Protein AF-A0A9P7G4L6-F1 (afdb_monomer_lite)

Secondary structure (DSSP, 8-state):
-TTSTT--HHHHHHTHHHHHHHHHHHHHHHHHHHHHHHHHHHHHHHHHHHHHHHHHHHHHHHHHHHHHH----S---HHHHHHHHHHHHHHHHHTTTT-HHHHHHHHHHHHHHHHHH-PPPSSTT-SS-EEES-SS-SEE-SSEEEEEEEETTTEEEEEEEES-----GGGGSTTSS---

Radius of gyration: 34.9 Å; chains: 1; bounding box: 72×64×95 Å

Foldseek 3Di:
DVPPVPADPVRCVVCVVVVVVVVVVVVVVVVVVVVVVVVVVVVVVVVVVVVVVVVVVVVVVVVLVVQLPDQPPDPPPPVCLLVVLVVLLQSLQVCVPPDPSSNLSSLVSSVVSCVVVVDDRPDPPPRPQKDFPDPAAPDDDPFWGWTWIDGSVHDIDIDIDTPDDPVDVVVVPPPPDDDD

Sequence (180 aa):
MDGWAHIGKLEGFVRQDSIDIEMSQCLSAVDDCLMKFQLISQMEIHSWQSDFATSAKLDHMEHMEALSEIIIGQEIAGSKLDKVMNMLQDMLAENRQTAQRTHIGISKNLWQLQIKSGELMPKLLKSGEVRRLNEQPIRWTSIIDVYEGIYLETEKVYIKALRVVDANEDSLRVRASNEK

Organism: NCBI:txid117018

Structure (mmCIF, N/CA/C/O backbone):
data_AF-A0A9P7G4L6-F1
#
_entry.id   AF-A0A9P7G4L6-F1
#
loop_
_atom_site.group_PDB
_atom_site.id
_atom_site.type_symbol
_atom_site.label_atom_id
_atom_site.label_alt_id
_atom_site.label_comp_id
_atom_site.label_asym_id
_atom_site.label_entity_id
_atom_site.label_seq_id
_atom_site.pdbx_PDB_ins_code
_atom_site.Cartn_x
_atom_site.Cartn_y
_atom_site.Cartn_z
_atom_site.occupancy
_atom_site.B_iso_or_equiv
_atom_site.auth_seq_id
_atom_site.auth_comp_id
_atom_site.auth_asym_id
_atom_site.auth_atom_id
_atom_site.pdbx_PDB_model_num
ATOM 1 N N . MET A 1 1 ? 35.197 -0.285 -47.870 1.00 48.19 1 MET A N 1
ATOM 2 C CA . MET A 1 1 ? 34.572 -1.405 -48.608 1.00 48.19 1 MET A CA 1
ATOM 3 C C . MET A 1 1 ? 34.625 -1.237 -50.136 1.00 48.19 1 MET A C 1
ATOM 5 O O . MET A 1 1 ? 34.184 -2.137 -50.832 1.00 48.19 1 MET A O 1
ATOM 9 N N . ASP A 1 2 ? 35.234 -0.180 -50.695 1.00 52.84 2 ASP A N 1
ATOM 10 C CA . ASP A 1 2 ? 35.255 0.049 -52.160 1.00 52.84 2 ASP A CA 1
ATOM 11 C C . ASP A 1 2 ? 36.320 -0.752 -52.943 1.00 52.84 2 ASP A C 1
ATOM 13 O O . ASP A 1 2 ? 36.328 -0.763 -54.175 1.00 52.84 2 ASP A O 1
ATOM 17 N N . GLY A 1 3 ? 37.219 -1.456 -52.245 1.00 60.66 3 GLY A N 1
ATOM 18 C CA . GLY A 1 3 ? 38.311 -2.218 -52.868 1.00 60.66 3 GLY A CA 1
ATOM 19 C C . GLY A 1 3 ? 37.909 -3.587 -53.429 1.00 60.66 3 GLY A C 1
ATOM 20 O O . GLY A 1 3 ? 38.600 -4.118 -54.291 1.00 60.66 3 GLY A O 1
ATOM 21 N N . TRP A 1 4 ? 36.793 -4.160 -52.968 1.00 61.12 4 TRP A N 1
ATOM 22 C CA . TRP A 1 4 ? 36.410 -5.545 -53.277 1.00 61.12 4 TRP A CA 1
ATOM 23 C C . TRP A 1 4 ? 35.623 -5.660 -54.589 1.00 61.12 4 TRP A C 1
ATOM 25 O O . TRP A 1 4 ? 35.679 -6.682 -55.266 1.00 61.12 4 TRP A O 1
ATOM 35 N N . ALA A 1 5 ? 34.939 -4.585 -54.989 1.00 66.00 5 ALA A N 1
ATOM 36 C CA . ALA A 1 5 ? 34.107 -4.544 -56.191 1.00 66.00 5 ALA A CA 1
ATOM 37 C C . ALA A 1 5 ? 34.906 -4.558 -57.513 1.00 6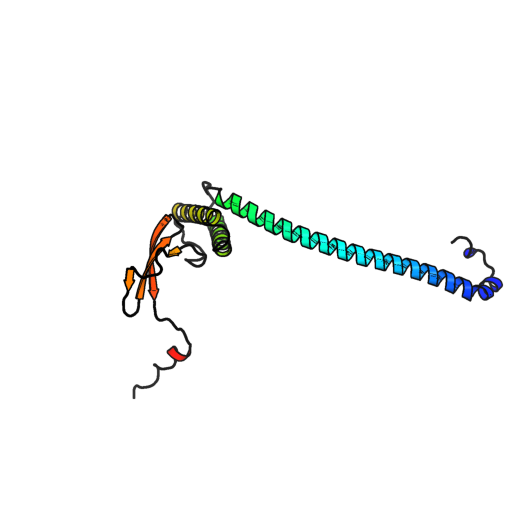6.00 5 ALA A C 1
ATOM 39 O O . ALA A 1 5 ? 34.325 -4.768 -58.574 1.00 66.00 5 ALA A O 1
ATOM 40 N N . HIS A 1 6 ? 36.226 -4.348 -57.457 1.00 67.12 6 HIS A N 1
ATOM 41 C CA . HIS A 1 6 ? 37.093 -4.184 -58.631 1.00 67.12 6 HIS A CA 1
ATOM 42 C C . HIS A 1 6 ? 38.056 -5.364 -58.866 1.00 67.12 6 HIS A C 1
ATOM 44 O O . HIS A 1 6 ? 38.905 -5.294 -59.753 1.00 67.12 6 HIS A O 1
ATOM 50 N N . ILE A 1 7 ? 37.944 -6.448 -58.090 1.00 70.62 7 ILE A N 1
ATOM 51 C CA . ILE A 1 7 ? 38.854 -7.598 -58.178 1.00 70.62 7 ILE A CA 1
ATOM 52 C C . ILE A 1 7 ? 38.414 -8.527 -59.323 1.00 70.62 7 ILE A C 1
ATOM 54 O O . ILE A 1 7 ? 37.270 -8.982 -59.380 1.00 70.62 7 ILE A O 1
ATOM 58 N N . GLY A 1 8 ? 39.324 -8.821 -60.258 1.00 75.00 8 GLY A N 1
ATOM 59 C CA . GLY A 1 8 ? 39.068 -9.739 -61.374 1.00 75.00 8 GLY A CA 1
ATOM 60 C C . GLY A 1 8 ? 38.882 -11.194 -60.915 1.00 75.00 8 GLY A C 1
ATOM 61 O O . GLY A 1 8 ? 39.452 -11.616 -59.914 1.00 75.00 8 GLY A O 1
ATOM 62 N N . LYS A 1 9 ? 38.124 -12.004 -61.672 1.00 71.69 9 LYS A N 1
ATOM 63 C CA . LYS A 1 9 ? 37.719 -13.379 -61.285 1.00 71.69 9 LYS A CA 1
ATOM 64 C C . LYS A 1 9 ? 38.870 -14.308 -60.855 1.00 71.69 9 LYS A C 1
ATOM 66 O O . LYS A 1 9 ? 38.687 -15.117 -59.956 1.00 71.69 9 LYS A O 1
ATOM 71 N N . LEU A 1 10 ? 40.037 -14.202 -61.493 1.00 67.50 10 LEU A N 1
ATOM 72 C CA . LEU A 1 10 ? 41.226 -15.008 -61.173 1.00 67.50 10 LEU A CA 1
ATOM 73 C C . LEU A 1 10 ? 41.939 -14.529 -59.900 1.00 67.50 10 LEU A C 1
ATOM 75 O O . LEU A 1 10 ? 42.407 -15.343 -59.113 1.00 67.50 10 LEU A O 1
ATOM 79 N N . GLU A 1 11 ? 41.985 -13.217 -59.674 1.00 65.88 11 GLU A N 1
ATOM 80 C CA . GLU A 1 11 ? 42.590 -12.613 -58.482 1.00 65.88 11 GLU A CA 1
ATOM 81 C C . GLU A 1 11 ? 41.696 -12.796 -57.246 1.00 65.88 11 GLU A C 1
ATOM 83 O O . GLU A 1 11 ? 42.198 -13.025 -56.148 1.00 65.88 11 GLU A O 1
ATOM 88 N N . GLY A 1 12 ? 40.373 -12.799 -57.440 1.00 66.06 12 GLY A N 1
ATOM 89 C CA . GLY A 1 12 ? 39.393 -13.110 -56.399 1.00 66.06 12 GLY A CA 1
ATOM 90 C C . GLY A 1 12 ? 39.494 -14.550 -55.897 1.00 66.06 12 GLY A C 1
ATOM 91 O O . GLY A 1 12 ? 39.368 -14.775 -54.702 1.00 66.06 12 GLY A O 1
ATOM 92 N N . PHE A 1 13 ? 39.810 -15.508 -56.777 1.00 68.94 13 PHE A N 1
ATOM 93 C CA . PHE A 1 13 ? 40.018 -16.908 -56.390 1.00 68.94 13 PHE A CA 1
ATOM 94 C C . PHE A 1 13 ? 41.296 -17.099 -55.557 1.00 68.94 13 PHE A C 1
ATOM 96 O O . PHE A 1 13 ? 41.303 -17.849 -54.590 1.00 68.94 13 PHE A O 1
ATOM 103 N N . VAL A 1 14 ? 42.375 -16.382 -55.894 1.00 72.25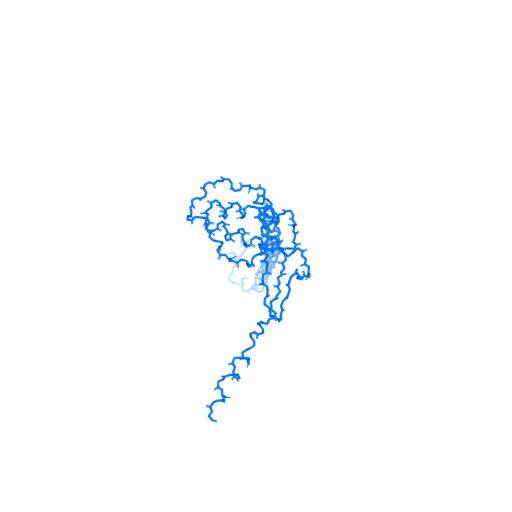 14 VAL A N 1
ATOM 104 C CA . VAL A 1 14 ? 43.645 -16.431 -55.142 1.00 72.25 14 VAL A CA 1
ATOM 105 C C . VAL A 1 14 ? 43.538 -15.713 -53.790 1.00 72.25 14 VAL A C 1
ATOM 107 O O . VAL A 1 14 ? 44.225 -16.079 -52.842 1.00 72.25 14 VAL A O 1
ATOM 110 N N . ARG A 1 15 ? 42.679 -14.692 -53.685 1.00 69.88 15 ARG A N 1
ATOM 111 C CA . ARG A 1 15 ? 42.476 -13.901 -52.461 1.00 69.88 15 ARG A CA 1
ATOM 112 C C . ARG A 1 15 ? 41.298 -14.349 -51.604 1.00 69.88 15 ARG A C 1
ATOM 114 O O . ARG A 1 15 ? 41.030 -13.699 -50.597 1.00 69.88 15 ARG A O 1
ATOM 121 N N . GLN A 1 16 ? 40.621 -15.431 -51.975 1.00 74.81 16 GLN A N 1
ATOM 122 C CA . GLN A 1 16 ? 39.416 -15.889 -51.291 1.00 74.81 16 GLN A CA 1
ATOM 123 C C . GLN A 1 16 ? 39.664 -16.146 -49.798 1.00 74.81 16 GLN A C 1
ATOM 125 O O . GLN A 1 16 ? 38.935 -15.610 -48.971 1.00 74.81 16 GLN A O 1
ATOM 130 N N . ASP A 1 17 ? 40.777 -16.799 -49.451 1.00 76.75 17 ASP A N 1
ATOM 131 C CA . ASP A 1 17 ? 41.170 -17.013 -48.051 1.00 76.75 17 ASP A CA 1
ATOM 132 C C . ASP A 1 17 ? 41.383 -15.692 -47.285 1.00 76.75 17 ASP A C 1
ATOM 134 O O . ASP A 1 17 ? 41.026 -15.575 -46.117 1.00 76.75 17 ASP A O 1
ATOM 138 N N . SER A 1 18 ? 41.937 -14.662 -47.936 1.00 77.50 18 SER A N 1
ATOM 139 C CA . SER A 1 18 ? 42.158 -13.344 -47.316 1.00 77.50 18 SER A CA 1
ATOM 140 C C . SER A 1 18 ? 40.846 -12.593 -47.092 1.00 77.50 18 SER A C 1
ATOM 142 O O . SER A 1 18 ? 40.673 -11.943 -46.065 1.00 77.50 18 SER A O 1
ATOM 144 N N . ILE A 1 19 ? 39.923 -12.694 -48.049 1.00 78.56 19 ILE A N 1
ATOM 145 C CA . ILE A 1 19 ? 38.575 -12.127 -47.975 1.00 78.56 19 ILE A CA 1
ATOM 146 C C . ILE A 1 19 ? 37.780 -12.792 -46.845 1.00 78.56 19 ILE A C 1
ATOM 148 O O . ILE A 1 19 ? 37.167 -12.092 -46.039 1.00 78.56 19 ILE A O 1
ATOM 152 N N . ASP A 1 20 ? 37.842 -14.119 -46.737 1.00 83.50 20 ASP A N 1
ATOM 153 C CA . ASP A 1 20 ? 37.149 -14.873 -45.691 1.00 83.50 20 ASP A CA 1
ATOM 154 C C . ASP A 1 20 ? 37.693 -14.528 -44.296 1.00 83.50 20 ASP A C 1
ATOM 156 O O . ASP A 1 20 ? 36.919 -14.374 -43.345 1.00 83.50 20 ASP A O 1
ATOM 160 N N . ILE A 1 21 ? 39.010 -14.325 -44.166 1.00 85.88 21 ILE A N 1
ATOM 161 C CA . ILE A 1 21 ? 39.638 -13.872 -42.917 1.00 85.88 21 ILE A CA 1
ATOM 162 C C . ILE A 1 21 ? 39.188 -12.449 -42.556 1.00 85.88 21 ILE A C 1
ATOM 164 O O . ILE A 1 21 ? 38.769 -12.222 -41.421 1.00 85.88 21 ILE A O 1
ATOM 168 N N . GLU A 1 22 ? 39.236 -11.496 -43.493 1.00 82.25 22 GLU A N 1
ATOM 169 C CA . GLU A 1 22 ? 38.806 -10.109 -43.250 1.00 82.25 22 GLU A CA 1
ATOM 170 C C . GLU A 1 22 ? 37.314 -10.026 -42.894 1.00 82.25 22 GLU A C 1
ATOM 172 O O . GLU A 1 22 ? 36.925 -9.299 -41.975 1.00 82.25 22 GLU A O 1
ATOM 177 N N . MET A 1 23 ? 36.474 -10.815 -43.568 1.00 83.56 23 MET A N 1
ATOM 178 C CA . MET A 1 23 ? 35.044 -10.895 -43.279 1.00 83.56 23 MET A CA 1
ATOM 179 C C . MET A 1 23 ? 34.788 -11.504 -41.897 1.00 83.56 23 MET A C 1
ATOM 181 O O . MET A 1 23 ? 33.987 -10.966 -41.135 1.00 83.56 23 MET A O 1
ATOM 185 N N . SER A 1 24 ? 35.507 -12.569 -41.537 1.00 87.31 24 SER A N 1
ATOM 186 C CA . SER A 1 24 ? 35.400 -13.204 -40.218 1.00 87.31 24 SER A CA 1
ATOM 187 C C . SER A 1 24 ? 35.856 -12.273 -39.092 1.00 87.31 24 SER A C 1
ATOM 189 O O . SER A 1 24 ? 35.215 -12.212 -38.047 1.00 87.31 24 SER A O 1
ATOM 191 N N . GLN A 1 25 ? 36.922 -11.497 -39.306 1.00 89.88 25 GLN A N 1
ATOM 192 C CA . GLN A 1 25 ? 37.382 -10.486 -38.349 1.00 89.88 25 GLN A CA 1
ATOM 193 C C . GLN A 1 25 ? 36.361 -9.358 -38.179 1.00 89.88 25 GLN A C 1
ATOM 195 O O . GLN A 1 25 ? 36.095 -8.930 -37.057 1.00 89.88 25 GLN A O 1
ATOM 200 N N . CYS A 1 26 ? 35.759 -8.896 -39.278 1.00 88.62 26 CYS A N 1
ATOM 201 C CA . CYS A 1 26 ? 34.708 -7.887 -39.231 1.00 88.62 26 CYS A CA 1
ATOM 202 C C . CYS A 1 26 ? 33.466 -8.401 -38.488 1.00 88.62 26 CYS A C 1
ATOM 204 O O . CYS A 1 26 ? 32.959 -7.707 -37.609 1.00 88.62 26 CYS A O 1
ATOM 206 N N . LEU A 1 27 ? 33.021 -9.627 -38.782 1.00 90.69 27 LEU A N 1
ATOM 207 C CA . LEU A 1 27 ? 31.902 -10.270 -38.090 1.00 90.69 27 LEU A CA 1
ATOM 208 C C . LEU A 1 27 ? 32.193 -10.451 -36.597 1.00 90.69 27 LEU A C 1
ATOM 210 O O . LEU A 1 27 ? 31.372 -10.059 -35.777 1.00 90.69 27 LEU A O 1
ATOM 214 N N . SER A 1 28 ? 33.390 -10.923 -36.238 1.00 93.19 28 SER A N 1
ATOM 215 C CA . SER A 1 28 ? 33.807 -11.051 -34.837 1.00 93.19 28 SER A CA 1
ATOM 216 C C . SER A 1 28 ? 33.792 -9.707 -34.105 1.00 93.19 28 SER A C 1
ATOM 218 O O . SER A 1 28 ? 33.365 -9.643 -32.958 1.00 93.19 28 SER A O 1
ATOM 220 N N . ALA A 1 29 ? 34.216 -8.618 -34.754 1.00 92.81 29 ALA A N 1
ATOM 221 C CA . ALA A 1 29 ? 34.183 -7.287 -34.149 1.00 92.81 29 ALA A CA 1
ATOM 222 C C . ALA A 1 29 ? 32.747 -6.766 -33.943 1.00 92.81 29 ALA A C 1
ATOM 224 O O . ALA A 1 29 ? 32.477 -6.056 -32.970 1.00 92.81 29 ALA A O 1
ATOM 225 N N . VAL A 1 30 ? 31.823 -7.112 -34.845 1.00 93.69 30 VAL A N 1
ATOM 226 C CA . VAL A 1 30 ? 30.394 -6.799 -34.701 1.00 93.69 30 VAL A CA 1
ATOM 227 C C . VAL A 1 30 ? 29.776 -7.614 -33.568 1.00 93.69 30 VAL A C 1
ATOM 229 O O . VAL A 1 30 ? 29.076 -7.034 -32.739 1.00 93.69 30 VAL A O 1
ATOM 232 N N . ASP A 1 31 ? 30.076 -8.909 -33.482 1.00 94.19 31 ASP A N 1
ATOM 233 C CA . ASP A 1 31 ? 29.598 -9.779 -32.403 1.00 94.19 31 ASP A CA 1
ATOM 234 C C . ASP A 1 31 ? 30.117 -9.316 -31.037 1.00 94.19 31 ASP A C 1
ATOM 236 O O . ASP A 1 31 ? 29.336 -9.183 -30.094 1.00 94.19 31 ASP A O 1
ATOM 240 N N . ASP A 1 32 ? 31.398 -8.949 -30.939 1.00 93.75 32 ASP A N 1
ATOM 241 C CA . ASP A 1 32 ? 31.981 -8.372 -29.723 1.00 93.75 32 ASP A CA 1
ATOM 242 C C . ASP A 1 32 ? 31.282 -7.067 -29.317 1.00 93.75 32 ASP A C 1
ATOM 244 O O . ASP A 1 32 ? 31.045 -6.810 -28.131 1.00 93.75 32 ASP A O 1
ATOM 248 N N . CYS A 1 33 ? 30.948 -6.218 -30.293 1.00 94.25 33 CYS A N 1
ATOM 249 C CA . CYS A 1 33 ? 30.204 -4.984 -30.058 1.00 94.25 33 CYS A CA 1
ATOM 250 C C . CYS A 1 33 ? 28.786 -5.281 -29.552 1.00 94.25 33 CYS A C 1
ATOM 252 O O . CYS A 1 33 ? 28.337 -4.685 -28.570 1.00 94.25 33 CYS A O 1
ATOM 254 N N . LEU A 1 34 ? 28.104 -6.241 -30.178 1.00 94.38 34 LEU A N 1
ATOM 255 C CA . LEU A 1 34 ? 26.752 -6.648 -29.819 1.00 94.38 34 LEU A CA 1
ATOM 256 C C . LEU A 1 34 ? 26.708 -7.265 -28.418 1.00 94.38 34 LEU A C 1
ATOM 258 O O . LEU A 1 34 ? 25.839 -6.909 -27.624 1.00 94.38 34 LEU A O 1
ATOM 262 N N . MET A 1 35 ? 27.676 -8.117 -28.076 1.00 94.81 35 MET A N 1
ATOM 263 C CA . MET A 1 35 ? 27.807 -8.689 -26.736 1.00 94.81 35 MET A CA 1
ATOM 264 C C . MET A 1 35 ? 28.035 -7.608 -25.680 1.00 94.81 35 MET A C 1
ATOM 266 O O . MET A 1 35 ? 27.372 -7.612 -24.643 1.00 94.81 35 MET A O 1
ATOM 270 N N . LYS A 1 36 ? 28.935 -6.648 -25.935 1.00 94.81 36 LYS A N 1
ATOM 271 C CA . LYS A 1 36 ? 29.164 -5.520 -25.017 1.00 94.81 36 LYS A CA 1
ATOM 272 C C . LYS A 1 36 ? 27.899 -4.696 -24.822 1.00 94.81 36 LYS A C 1
ATOM 274 O O . LYS A 1 36 ? 27.553 -4.382 -23.687 1.00 94.81 36 LYS A O 1
ATOM 279 N N . PHE A 1 37 ? 27.200 -4.382 -25.910 1.00 95.62 37 PHE A N 1
ATOM 280 C CA . PHE A 1 37 ? 25.940 -3.651 -25.850 1.00 95.62 37 PHE A CA 1
ATOM 281 C C . PHE A 1 37 ? 24.887 -4.408 -25.034 1.00 95.62 37 PHE A C 1
ATOM 283 O O . PHE A 1 37 ? 24.266 -3.824 -24.150 1.00 95.62 37 PHE A O 1
ATOM 290 N N . GLN A 1 38 ? 24.723 -5.710 -25.276 1.00 94.69 38 GLN A N 1
ATOM 291 C CA . GLN A 1 38 ? 23.781 -6.545 -24.533 1.00 94.69 38 GLN A CA 1
ATOM 292 C C . GLN A 1 38 ? 24.107 -6.584 -23.039 1.00 94.69 38 GLN A C 1
ATOM 294 O O . GLN A 1 38 ? 23.209 -6.399 -22.223 1.00 94.69 38 GLN A O 1
ATOM 299 N N . LEU A 1 39 ? 25.375 -6.781 -22.671 1.00 95.06 39 LEU A N 1
ATOM 300 C CA . LEU A 1 39 ? 25.787 -6.823 -21.267 1.00 95.06 39 LEU A CA 1
ATOM 301 C C . LEU A 1 39 ? 25.541 -5.487 -20.562 1.00 95.06 39 LEU A C 1
ATOM 303 O O . LEU A 1 39 ? 24.927 -5.469 -19.497 1.00 95.06 39 LEU A O 1
ATOM 307 N N . ILE A 1 40 ? 25.968 -4.377 -21.170 1.00 95.50 40 ILE A N 1
ATOM 308 C CA . ILE A 1 40 ? 25.776 -3.037 -20.601 1.00 95.50 40 ILE A CA 1
ATOM 309 C C . ILE A 1 40 ? 24.283 -2.728 -20.473 1.00 95.50 40 ILE A C 1
ATOM 311 O O . ILE A 1 40 ? 23.837 -2.313 -19.408 1.00 95.50 40 ILE A O 1
ATOM 315 N N . SER A 1 41 ? 23.493 -3.014 -21.509 1.00 94.69 41 SER A N 1
ATOM 316 C CA . SER A 1 41 ? 22.049 -2.781 -21.489 1.00 94.69 41 SER A CA 1
ATOM 317 C C . SER A 1 41 ? 21.352 -3.577 -20.385 1.00 94.69 41 SER A C 1
ATOM 319 O O . SER A 1 41 ? 20.540 -3.015 -19.657 1.00 94.69 41 SER A O 1
ATOM 321 N N . GLN A 1 42 ? 21.683 -4.860 -20.205 1.00 94.25 42 GLN A N 1
ATOM 322 C CA . GLN A 1 42 ? 21.090 -5.666 -19.133 1.00 94.25 42 GLN A CA 1
ATOM 323 C C . GLN A 1 42 ? 21.476 -5.145 -17.745 1.00 94.25 42 GLN A C 1
ATOM 325 O O . GLN A 1 42 ? 20.633 -5.101 -16.849 1.00 94.25 42 GLN A O 1
ATOM 330 N N . MET A 1 43 ? 22.724 -4.700 -17.564 1.00 94.69 43 MET A N 1
ATOM 331 C CA . MET A 1 43 ? 23.159 -4.079 -16.312 1.00 94.69 43 MET A CA 1
ATOM 332 C C . MET A 1 43 ? 22.403 -2.776 -16.024 1.00 94.69 43 MET A C 1
ATOM 334 O O . MET A 1 43 ? 21.930 -2.586 -14.904 1.00 94.69 43 MET A O 1
ATOM 338 N N . GLU A 1 44 ? 22.249 -1.900 -17.018 1.00 95.31 44 GLU A N 1
ATOM 339 C CA . GLU A 1 44 ? 21.509 -0.640 -16.872 1.00 95.31 44 GLU A CA 1
ATOM 340 C C . GLU A 1 44 ? 20.022 -0.878 -16.592 1.00 95.31 44 GLU A C 1
ATOM 342 O O . GLU A 1 44 ? 19.468 -0.265 -15.681 1.00 95.31 44 GLU A O 1
ATOM 347 N N . ILE A 1 45 ? 19.389 -1.820 -17.301 1.00 94.50 45 ILE A N 1
ATOM 348 C CA . ILE A 1 45 ? 17.995 -2.216 -17.057 1.00 94.50 45 ILE A CA 1
ATOM 349 C C . ILE A 1 45 ? 17.826 -2.698 -15.616 1.00 94.50 45 ILE A C 1
ATOM 351 O O . ILE A 1 45 ? 16.891 -2.278 -14.935 1.00 94.50 45 ILE A O 1
ATOM 355 N N . HIS A 1 46 ? 18.730 -3.550 -15.128 1.00 93.56 46 HIS A N 1
ATOM 356 C CA . HIS A 1 46 ? 18.676 -4.020 -13.747 1.00 93.56 46 HIS A CA 1
ATOM 357 C C . HIS A 1 46 ? 18.888 -2.894 -12.732 1.00 93.56 46 HIS A C 1
ATOM 359 O O . HIS A 1 46 ? 18.176 -2.854 -11.726 1.00 93.56 46 HIS A O 1
ATOM 365 N N . SER A 1 47 ? 19.809 -1.965 -12.999 1.00 95.12 47 SER A N 1
ATOM 366 C CA . SER A 1 47 ? 19.996 -0.779 -12.156 1.00 95.12 47 SER A CA 1
ATOM 367 C C . SER A 1 47 ? 18.706 0.032 -12.074 1.00 95.12 47 SER A C 1
ATOM 369 O O . SER A 1 47 ? 18.210 0.285 -10.981 1.00 95.12 47 SER A O 1
ATOM 371 N N . TRP A 1 48 ? 18.094 0.351 -13.217 1.00 93.75 48 TRP A N 1
ATOM 372 C CA . TRP A 1 48 ? 16.842 1.107 -13.264 1.00 93.75 48 TRP A CA 1
ATOM 373 C C . TRP A 1 48 ? 15.685 0.390 -12.576 1.00 93.75 48 TRP A C 1
ATOM 375 O O . TRP A 1 48 ? 14.883 1.034 -11.908 1.00 93.75 48 TRP A O 1
ATOM 385 N N . GLN A 1 49 ? 15.590 -0.935 -12.696 1.00 92.94 49 GLN A N 1
ATOM 386 C CA . GLN A 1 49 ? 14.579 -1.714 -11.977 1.00 92.94 49 GLN A CA 1
ATOM 387 C C . GLN A 1 49 ? 14.766 -1.626 -10.459 1.00 92.94 49 GLN A C 1
ATOM 389 O O . GLN A 1 49 ? 13.786 -1.470 -9.729 1.00 92.94 49 GLN A O 1
ATOM 394 N N . SER A 1 50 ? 16.010 -1.710 -9.985 1.00 93.38 50 SER A N 1
ATOM 395 C CA . SER A 1 50 ? 16.340 -1.579 -8.563 1.00 93.38 50 SER A CA 1
ATOM 396 C C . SER A 1 50 ? 16.035 -0.174 -8.036 1.00 93.38 50 SER A C 1
ATOM 398 O O . SER A 1 50 ? 15.421 -0.022 -6.974 1.00 93.38 50 SER A O 1
ATOM 400 N N . ASP A 1 51 ? 16.421 0.853 -8.791 1.00 93.00 51 ASP A N 1
ATOM 401 C CA . ASP A 1 51 ? 16.174 2.251 -8.440 1.00 93.00 51 ASP A CA 1
ATOM 402 C C . ASP A 1 51 ? 14.670 2.535 -8.404 1.00 93.00 51 ASP A C 1
ATOM 404 O O . ASP A 1 51 ? 14.158 3.059 -7.416 1.00 93.00 51 ASP A O 1
ATOM 408 N N . PHE A 1 52 ? 13.931 2.076 -9.418 1.00 93.12 52 PHE A N 1
ATOM 409 C CA . PHE A 1 52 ? 12.478 2.195 -9.468 1.00 93.12 52 PHE A CA 1
ATOM 410 C C . PHE A 1 52 ? 11.796 1.493 -8.292 1.00 93.12 52 PHE A C 1
ATOM 412 O O . PHE A 1 52 ? 10.901 2.067 -7.680 1.00 93.12 52 PHE A O 1
ATOM 419 N N . ALA A 1 53 ? 12.219 0.277 -7.932 1.00 91.50 53 ALA A N 1
ATOM 420 C CA . ALA A 1 53 ? 11.659 -0.435 -6.783 1.00 91.50 53 ALA A CA 1
ATOM 421 C C . ALA A 1 53 ? 11.896 0.322 -5.465 1.00 91.50 53 ALA A C 1
ATOM 423 O O . ALA A 1 53 ? 11.026 0.348 -4.591 1.00 91.50 53 ALA A O 1
ATOM 424 N N . THR A 1 54 ? 13.056 0.967 -5.332 1.00 90.06 54 THR A N 1
ATOM 425 C CA . THR A 1 54 ? 13.393 1.781 -4.160 1.00 90.06 54 THR A CA 1
ATOM 426 C C . THR A 1 54 ? 12.547 3.051 -4.108 1.00 90.06 54 THR A C 1
ATOM 428 O O . THR A 1 54 ? 11.936 3.330 -3.076 1.00 90.06 54 THR A O 1
ATOM 431 N N . SER A 1 55 ? 12.446 3.783 -5.219 1.00 89.19 55 SER A N 1
ATOM 432 C CA . SER A 1 55 ? 11.602 4.977 -5.325 1.00 89.19 55 SER A CA 1
ATOM 433 C C . SER A 1 55 ? 10.128 4.656 -5.103 1.00 89.19 55 SER A C 1
ATOM 435 O O . SER A 1 55 ? 9.494 5.302 -4.283 1.00 89.19 55 SER A O 1
ATOM 437 N N . ALA A 1 56 ? 9.603 3.590 -5.709 1.00 86.75 56 ALA A N 1
ATOM 438 C CA . ALA A 1 56 ? 8.218 3.169 -5.516 1.00 86.75 56 ALA A CA 1
ATOM 439 C C . ALA A 1 56 ? 7.900 2.867 -4.042 1.00 86.75 56 ALA A C 1
ATOM 441 O O . ALA A 1 56 ? 6.804 3.158 -3.565 1.00 86.75 56 ALA A O 1
ATOM 442 N N . LYS A 1 57 ? 8.862 2.305 -3.297 1.00 85.62 57 LYS A N 1
ATOM 443 C CA . LYS A 1 57 ? 8.712 2.083 -1.855 1.00 85.62 57 LYS A CA 1
ATOM 444 C C . LYS A 1 57 ? 8.676 3.400 -1.074 1.00 85.62 57 LYS A C 1
ATOM 446 O O . LYS A 1 57 ? 7.885 3.515 -0.141 1.00 85.62 57 LYS A O 1
ATOM 451 N N . LEU A 1 58 ? 9.521 4.365 -1.434 1.00 85.19 58 LEU A N 1
ATOM 452 C CA . LEU A 1 58 ? 9.536 5.690 -0.808 1.00 85.19 58 LEU A CA 1
ATOM 453 C C . LEU A 1 58 ? 8.244 6.458 -1.098 1.00 85.19 58 LEU A C 1
ATOM 455 O O . LEU A 1 58 ? 7.613 6.928 -0.156 1.00 85.19 58 LEU A O 1
ATOM 459 N N . ASP A 1 59 ? 7.799 6.481 -2.352 1.00 84.62 59 ASP A N 1
ATOM 460 C CA . ASP A 1 59 ? 6.544 7.116 -2.765 1.00 84.62 59 ASP A CA 1
ATOM 461 C C . ASP A 1 59 ? 5.353 6.496 -2.028 1.00 84.62 59 ASP A C 1
ATOM 463 O O . ASP A 1 59 ? 4.462 7.196 -1.549 1.00 84.62 59 ASP A O 1
ATOM 467 N N . HIS A 1 60 ? 5.343 5.167 -1.878 1.00 80.56 60 HIS A N 1
ATOM 468 C CA . HIS A 1 60 ? 4.315 4.484 -1.101 1.00 80.56 60 HIS A CA 1
ATOM 469 C C . HIS A 1 60 ? 4.304 4.953 0.362 1.00 80.56 60 HIS A C 1
ATOM 471 O O . HIS A 1 60 ? 3.236 5.248 0.897 1.00 80.56 60 HIS A O 1
ATOM 477 N N . MET A 1 61 ? 5.473 5.079 0.998 1.00 78.00 61 MET A N 1
ATOM 478 C CA . MET A 1 61 ? 5.578 5.597 2.367 1.00 78.00 61 MET A CA 1
ATOM 479 C C . MET A 1 61 ? 5.126 7.061 2.478 1.00 78.00 61 MET A C 1
ATOM 481 O O . MET A 1 61 ? 4.400 7.395 3.413 1.00 78.00 61 MET A O 1
ATOM 485 N N . GLU A 1 62 ? 5.503 7.919 1.529 1.00 83.50 62 GLU A N 1
ATOM 486 C CA . GLU A 1 62 ? 5.092 9.329 1.501 1.00 83.50 62 GLU A CA 1
ATOM 487 C C . GLU A 1 62 ? 3.574 9.462 1.330 1.00 83.50 62 GLU A C 1
ATOM 489 O O . GLU A 1 62 ? 2.913 10.194 2.070 1.00 83.50 62 GLU A O 1
ATOM 494 N N . HIS A 1 63 ? 2.983 8.686 0.419 1.00 78.81 63 HIS A N 1
ATOM 495 C CA . HIS A 1 63 ? 1.534 8.636 0.255 1.00 78.81 63 HIS A CA 1
ATOM 496 C C . HIS A 1 63 ? 0.822 8.153 1.520 1.00 78.81 63 HIS A C 1
ATOM 498 O O . HIS A 1 63 ? -0.230 8.694 1.868 1.00 78.81 63 HIS A O 1
ATOM 504 N N . MET A 1 64 ? 1.380 7.168 2.230 1.00 74.00 64 MET A N 1
ATOM 505 C CA . MET A 1 64 ? 0.832 6.721 3.512 1.00 74.00 64 MET A CA 1
ATOM 506 C C . MET A 1 64 ? 0.860 7.824 4.567 1.00 74.00 64 MET A C 1
ATOM 508 O O . MET A 1 64 ? -0.119 7.996 5.295 1.00 74.00 64 MET A O 1
ATOM 512 N N . GLU A 1 65 ? 1.962 8.569 4.664 1.00 78.38 65 GLU A N 1
ATOM 513 C CA . GLU A 1 65 ? 2.076 9.683 5.602 1.00 78.38 65 GLU A CA 1
ATOM 514 C C . GLU A 1 65 ? 1.057 10.773 5.266 1.00 78.38 65 GLU A C 1
ATOM 516 O O . GLU A 1 65 ? 0.239 11.120 6.122 1.00 78.38 65 GLU A O 1
ATOM 521 N N . ALA A 1 66 ? 0.993 11.202 4.003 1.00 77.62 66 ALA A N 1
ATOM 522 C CA . ALA A 1 66 ? 0.022 12.186 3.539 1.00 77.62 66 ALA A CA 1
ATOM 523 C C . ALA A 1 66 ? -1.428 11.757 3.834 1.00 77.62 66 ALA A C 1
ATOM 525 O O . ALA A 1 66 ? -2.218 12.540 4.359 1.00 77.62 66 ALA A O 1
ATOM 526 N N . LEU A 1 67 ? -1.788 10.498 3.567 1.00 73.94 67 LEU A N 1
ATOM 527 C CA . LEU A 1 67 ? -3.125 9.968 3.860 1.00 73.94 67 LEU A CA 1
ATOM 528 C C . LEU A 1 67 ? -3.422 9.862 5.357 1.00 73.94 67 LEU A C 1
ATOM 530 O O . LEU A 1 67 ? -4.582 9.970 5.753 1.00 73.94 67 LEU A O 1
ATOM 534 N N . SER A 1 68 ? -2.404 9.655 6.193 1.00 73.94 68 SER A N 1
ATOM 535 C CA . SER A 1 68 ? -2.568 9.661 7.649 1.00 73.94 68 SER A CA 1
ATOM 536 C C . SER A 1 68 ? -2.822 11.067 8.204 1.00 73.94 68 SER A C 1
ATOM 538 O O . SER A 1 68 ? -3.513 11.205 9.213 1.00 73.94 68 SER A O 1
ATOM 540 N N . GLU A 1 69 ? -2.306 12.102 7.534 1.00 72.25 69 GLU A N 1
ATOM 541 C CA . GLU A 1 69 ? -2.491 13.507 7.911 1.00 72.25 69 GLU A CA 1
ATOM 542 C C . GLU A 1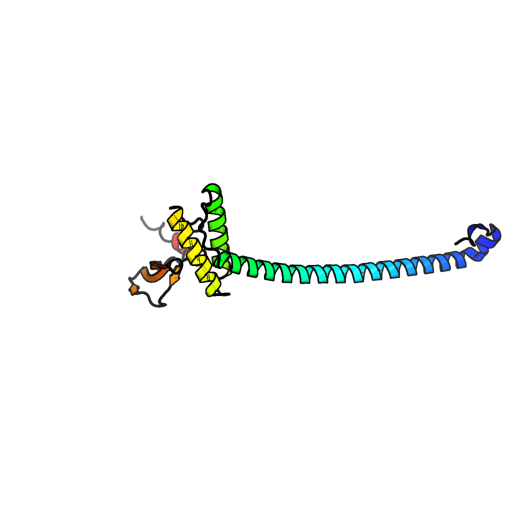 69 ? -3.774 14.117 7.332 1.00 72.25 69 GLU A C 1
ATOM 544 O O . GLU A 1 69 ? -4.368 15.008 7.947 1.00 72.25 69 GLU A O 1
ATOM 549 N N . ILE A 1 70 ? -4.252 13.616 6.188 1.00 71.38 70 ILE A N 1
ATOM 550 C CA . ILE A 1 70 ? -5.525 14.043 5.605 1.00 71.38 70 ILE A CA 1
ATOM 551 C C . ILE A 1 70 ? -6.672 13.588 6.509 1.00 71.38 70 ILE A C 1
ATOM 553 O O . ILE A 1 70 ? -7.091 12.435 6.498 1.00 71.38 70 ILE A O 1
ATOM 557 N N . ILE A 1 71 ? -7.251 14.534 7.243 1.00 62.16 71 ILE A N 1
ATOM 558 C CA . ILE A 1 71 ? -8.563 14.355 7.860 1.00 62.16 71 ILE A CA 1
ATOM 559 C C . ILE A 1 71 ? -9.570 14.224 6.720 1.00 62.16 71 ILE A C 1
ATOM 561 O O . ILE A 1 71 ? -9.764 15.168 5.948 1.00 62.16 71 ILE A O 1
ATOM 565 N N . ILE A 1 72 ? -10.231 13.070 6.611 1.00 64.56 72 ILE A N 1
ATOM 566 C CA . ILE A 1 72 ? -11.232 12.826 5.567 1.00 64.56 72 ILE A CA 1
ATOM 567 C C . ILE A 1 72 ? -12.514 13.603 5.920 1.00 64.56 72 ILE A C 1
ATOM 569 O O . ILE A 1 72 ? -13.485 13.125 6.515 1.00 64.56 72 ILE A O 1
ATOM 573 N N . GLY A 1 73 ? -12.455 14.897 5.612 1.00 55.44 73 GLY A N 1
ATOM 574 C CA . GLY A 1 73 ? -13.518 15.880 5.770 1.00 55.44 73 GLY A CA 1
ATOM 575 C C . GLY A 1 73 ? -14.467 15.942 4.576 1.00 55.44 73 GLY A C 1
ATOM 576 O O . GLY A 1 73 ? -15.552 16.494 4.718 1.00 55.44 73 GLY A O 1
ATOM 577 N N . GLN A 1 74 ? -14.076 15.383 3.428 1.00 56.28 74 GLN A N 1
ATOM 578 C CA . GLN A 1 74 ? -14.836 15.487 2.186 1.00 56.28 74 GLN A CA 1
ATOM 579 C C . GLN A 1 74 ? -16.015 14.514 2.123 1.00 56.28 74 GLN A C 1
ATOM 581 O O . GLN A 1 74 ? -15.960 13.389 2.618 1.00 56.28 74 GLN A O 1
ATOM 586 N N . GLU A 1 75 ? -17.067 14.977 1.456 1.00 56.31 75 GLU A N 1
ATOM 587 C CA . GLU A 1 75 ? -18.279 14.247 1.099 1.00 56.31 75 GLU A CA 1
ATOM 588 C C . GLU A 1 75 ? -17.936 13.198 0.025 1.00 56.31 75 GLU A C 1
ATOM 590 O O . GLU A 1 75 ? -18.170 13.366 -1.172 1.00 56.31 75 GLU A O 1
ATOM 595 N N . ILE A 1 76 ? -17.259 12.124 0.441 1.00 61.91 76 ILE A N 1
ATOM 596 C CA . ILE A 1 76 ? -16.993 10.978 -0.425 1.00 61.91 76 ILE A CA 1
ATOM 597 C C . ILE A 1 76 ? -18.348 10.341 -0.723 1.00 61.91 76 ILE A C 1
ATOM 599 O O . ILE A 1 76 ? -18.968 9.744 0.153 1.00 61.91 76 ILE A O 1
ATOM 603 N N . ALA A 1 77 ? -18.816 10.493 -1.963 1.00 58.00 77 ALA A N 1
ATOM 604 C CA . ALA A 1 77 ? -20.041 9.857 -2.431 1.00 58.00 77 ALA A CA 1
ATOM 605 C C . ALA A 1 77 ? -20.001 8.346 -2.130 1.00 58.00 77 ALA A C 1
ATOM 607 O O . ALA A 1 77 ? -19.001 7.686 -2.431 1.00 58.00 77 ALA A O 1
ATOM 608 N N . GLY A 1 78 ? -21.089 7.807 -1.564 1.00 60.97 78 GLY A N 1
ATOM 609 C CA . GLY A 1 78 ? -21.142 6.460 -0.970 1.00 60.97 78 GLY A CA 1
ATOM 610 C C . GLY A 1 78 ? -20.575 5.331 -1.841 1.00 60.97 78 GLY A C 1
ATOM 611 O O . GLY A 1 78 ? -19.892 4.452 -1.338 1.00 60.97 78 GLY A O 1
ATOM 612 N N . SER A 1 79 ? -20.697 5.407 -3.173 1.00 64.50 79 SER A N 1
ATOM 613 C CA . SER A 1 79 ? -20.155 4.385 -4.090 1.00 64.50 79 SER A CA 1
ATOM 614 C C . SER A 1 79 ? -18.623 4.265 -4.113 1.00 64.50 79 SER A C 1
ATOM 616 O O . SER A 1 79 ? -18.082 3.294 -4.648 1.00 64.50 79 SER A O 1
ATOM 618 N N . LYS A 1 80 ? -17.898 5.248 -3.568 1.00 75.06 80 LYS A N 1
ATOM 619 C CA . LYS A 1 80 ? -16.433 5.218 -3.433 1.00 75.06 80 LYS A CA 1
ATOM 620 C C . LYS A 1 80 ? -15.976 5.031 -1.988 1.00 75.06 80 LYS A C 1
ATOM 622 O O . LYS A 1 80 ? -14.789 4.786 -1.778 1.00 75.06 80 LYS A O 1
ATOM 627 N N . LEU A 1 81 ? -16.888 5.112 -1.023 1.00 77.31 81 LEU A N 1
ATOM 628 C CA . LEU A 1 81 ? -16.581 5.022 0.400 1.00 77.31 81 LEU A CA 1
ATOM 629 C C . LEU A 1 81 ? -16.024 3.641 0.763 1.00 77.31 81 LEU A C 1
ATOM 631 O O . LEU A 1 81 ? -14.950 3.566 1.355 1.00 77.31 81 LEU A O 1
ATOM 635 N N . ASP A 1 82 ? -16.648 2.569 0.270 1.00 81.19 82 ASP A N 1
ATOM 636 C CA . ASP A 1 82 ? -16.161 1.192 0.434 1.00 81.19 82 ASP A CA 1
ATOM 637 C C . ASP A 1 82 ? -14.720 1.008 -0.045 1.00 81.19 82 ASP A C 1
ATOM 639 O O . ASP A 1 82 ? -13.922 0.310 0.580 1.00 81.19 82 ASP A O 1
ATOM 643 N N . LYS A 1 83 ? -14.360 1.629 -1.174 1.00 82.75 83 LYS A N 1
ATOM 644 C CA . LYS A 1 83 ? -13.006 1.522 -1.738 1.00 82.75 83 LYS A CA 1
ATOM 645 C C . LYS A 1 83 ? -11.990 2.233 -0.857 1.00 82.75 83 LYS A C 1
ATOM 647 O O . LYS A 1 83 ? -10.905 1.704 -0.636 1.00 82.75 83 LYS A O 1
ATOM 652 N N . VAL A 1 84 ? -12.353 3.403 -0.339 1.00 82.19 84 VAL A N 1
ATOM 653 C CA . VAL A 1 84 ? -11.495 4.182 0.558 1.00 82.19 84 VAL A CA 1
ATOM 654 C C . VAL A 1 84 ? -11.344 3.475 1.905 1.00 82.19 84 VAL A C 1
ATOM 656 O O . VAL A 1 84 ? -10.228 3.360 2.400 1.00 82.19 84 VAL A O 1
ATOM 659 N N . MET A 1 85 ? -12.426 2.929 2.464 1.00 83.12 85 MET A N 1
ATOM 660 C CA . MET A 1 85 ? -12.369 2.132 3.691 1.00 83.12 85 MET A CA 1
ATOM 661 C C . MET A 1 85 ? -11.512 0.880 3.516 1.00 83.12 85 MET A C 1
ATOM 663 O O . MET A 1 85 ? -10.648 0.634 4.349 1.00 83.12 85 MET A O 1
ATOM 667 N N . ASN A 1 86 ? -11.687 0.131 2.422 1.00 86.94 86 ASN A N 1
ATOM 668 C CA . ASN A 1 86 ? -10.838 -1.024 2.117 1.00 86.94 86 ASN A CA 1
ATOM 669 C C . ASN A 1 86 ? -9.362 -0.628 2.009 1.00 86.94 86 ASN A C 1
ATOM 671 O O . ASN A 1 86 ? -8.515 -1.289 2.599 1.00 86.94 86 ASN A O 1
ATOM 675 N N . MET A 1 87 ? -9.060 0.471 1.313 1.00 84.81 87 MET A N 1
ATOM 676 C CA . MET A 1 87 ? -7.691 0.963 1.168 1.00 84.81 87 MET A CA 1
ATOM 677 C C . MET A 1 87 ? -7.071 1.322 2.524 1.00 84.81 87 MET A C 1
ATOM 679 O O . MET A 1 87 ? -5.959 0.896 2.819 1.00 84.81 87 MET A O 1
ATOM 683 N N . LEU A 1 88 ? -7.793 2.054 3.378 1.00 85.00 88 LEU A N 1
ATOM 684 C CA . LEU A 1 88 ? -7.308 2.402 4.717 1.00 85.00 88 LEU A CA 1
ATOM 685 C C . LEU A 1 88 ? -7.169 1.170 5.617 1.00 85.00 88 LEU A C 1
ATOM 687 O O . LEU A 1 88 ? -6.246 1.113 6.424 1.00 85.00 88 LEU A O 1
ATOM 691 N N . GLN A 1 89 ? -8.052 0.177 5.477 1.00 87.44 89 GLN A N 1
ATOM 692 C CA . GLN A 1 89 ? -7.929 -1.099 6.181 1.00 87.44 89 GLN A CA 1
ATOM 693 C C . GLN A 1 89 ? -6.701 -1.886 5.731 1.00 87.44 89 GLN A C 1
ATOM 695 O O . GLN A 1 89 ? -6.021 -2.469 6.568 1.00 87.44 89 GLN A O 1
ATOM 700 N N . ASP A 1 90 ? -6.396 -1.912 4.440 1.00 87.12 90 ASP A N 1
ATOM 701 C CA . ASP A 1 90 ? -5.208 -2.604 3.940 1.00 87.12 90 ASP A CA 1
ATOM 702 C C . ASP A 1 90 ? -3.932 -1.893 4.409 1.00 87.12 90 ASP A C 1
ATOM 704 O O . ASP A 1 90 ? -3.044 -2.533 4.974 1.00 87.12 90 ASP A O 1
ATOM 708 N N . MET A 1 91 ? -3.915 -0.558 4.366 1.00 81.00 91 MET A N 1
ATOM 709 C CA . MET A 1 91 ? -2.823 0.246 4.925 1.00 81.00 91 MET A CA 1
ATOM 710 C C . MET A 1 91 ? -2.642 0.038 6.435 1.00 81.00 91 MET A C 1
ATOM 712 O O . MET A 1 91 ? -1.513 -0.006 6.922 1.00 81.00 91 MET A O 1
ATOM 716 N N . LEU A 1 92 ? -3.734 -0.103 7.194 1.00 84.19 92 LEU A N 1
ATOM 717 C CA . LEU A 1 92 ? -3.676 -0.386 8.630 1.00 84.19 92 LEU A CA 1
ATOM 718 C C . LEU A 1 92 ? -3.068 -1.773 8.904 1.00 84.19 92 LEU A C 1
ATOM 720 O O . LEU A 1 92 ? -2.262 -1.922 9.823 1.00 84.19 92 LEU A O 1
ATOM 724 N N . ALA A 1 93 ? -3.418 -2.770 8.084 1.00 84.31 93 ALA A N 1
ATOM 725 C CA . ALA A 1 93 ? -2.896 -4.129 8.202 1.00 84.31 93 ALA A CA 1
ATOM 726 C C . ALA A 1 93 ? -1.392 -4.200 7.914 1.00 84.31 93 ALA A C 1
ATOM 728 O O . ALA A 1 93 ? -0.662 -4.874 8.645 1.00 84.31 93 ALA A O 1
ATOM 729 N N . GLU A 1 94 ? -0.933 -3.482 6.891 1.00 80.44 94 GLU A N 1
ATOM 730 C CA . GLU A 1 94 ? 0.477 -3.414 6.497 1.00 80.44 94 GLU A CA 1
ATOM 731 C C . GLU A 1 94 ? 1.335 -2.660 7.528 1.00 80.44 94 GLU A C 1
ATOM 733 O O . GLU A 1 94 ? 2.463 -3.062 7.811 1.00 80.44 94 GLU A O 1
ATOM 738 N N . ASN A 1 95 ? 0.789 -1.620 8.170 1.00 74.25 95 ASN A N 1
ATOM 739 C CA . ASN A 1 95 ? 1.521 -0.766 9.116 1.00 74.25 95 ASN A CA 1
ATOM 740 C C . ASN A 1 95 ? 1.438 -1.174 10.594 1.00 74.25 95 ASN A C 1
ATOM 742 O O . ASN A 1 95 ? 1.813 -0.382 11.463 1.00 74.25 95 ASN A O 1
ATOM 746 N N . ARG A 1 96 ? 1.016 -2.402 10.922 1.00 68.69 96 ARG A N 1
ATOM 747 C CA . ARG A 1 96 ? 0.900 -2.860 12.325 1.00 68.69 96 ARG A CA 1
ATOM 748 C C . ARG A 1 96 ? 2.179 -2.713 13.159 1.00 68.69 96 ARG A C 1
ATOM 750 O O . ARG A 1 96 ? 2.085 -2.658 14.382 1.00 68.69 96 ARG A O 1
ATOM 757 N N . GLN A 1 97 ? 3.355 -2.698 12.529 1.00 61.91 97 GLN A N 1
ATOM 758 C CA . GLN A 1 97 ? 4.651 -2.703 13.223 1.00 61.91 97 GLN A CA 1
ATOM 759 C C . GLN A 1 97 ? 5.556 -1.503 12.893 1.00 61.91 97 GLN A C 1
ATOM 761 O O . GLN A 1 97 ? 6.529 -1.278 13.606 1.00 61.91 97 GLN A O 1
ATOM 766 N N . THR A 1 98 ? 5.261 -0.728 11.845 1.00 57.38 98 THR A N 1
ATOM 767 C CA . THR A 1 98 ? 6.291 0.091 11.175 1.00 57.38 98 THR A CA 1
ATOM 768 C C . THR A 1 98 ? 6.287 1.568 11.587 1.00 57.38 98 THR A C 1
ATOM 770 O O . THR A 1 98 ? 7.351 2.179 11.639 1.00 57.38 98 THR A O 1
ATOM 773 N N . ALA A 1 99 ? 5.133 2.158 11.934 1.00 63.00 99 ALA A N 1
ATOM 774 C CA . ALA A 1 99 ? 5.062 3.550 12.399 1.00 63.00 99 ALA A CA 1
ATOM 775 C C . ALA A 1 99 ? 3.786 3.839 13.210 1.00 63.00 99 ALA A C 1
ATOM 777 O O . ALA A 1 99 ? 2.682 3.941 12.671 1.00 63.00 99 ALA A O 1
ATOM 778 N N . GLN A 1 100 ? 3.938 4.044 14.522 1.00 70.19 100 GLN A N 1
ATOM 779 C CA . GLN A 1 100 ? 2.811 4.272 15.434 1.00 70.19 100 GLN A CA 1
ATOM 780 C C . GLN A 1 100 ? 2.039 5.566 15.122 1.00 70.19 100 GLN A C 1
ATOM 782 O O . GLN A 1 100 ? 0.821 5.604 15.278 1.00 70.19 100 GLN A O 1
ATOM 787 N N . ARG A 1 101 ? 2.716 6.609 14.617 1.00 73.00 101 ARG A N 1
ATOM 788 C CA . ARG A 1 101 ? 2.077 7.876 14.215 1.00 73.00 101 ARG A CA 1
ATOM 789 C C . ARG A 1 101 ? 1.139 7.686 13.019 1.00 73.00 101 ARG A C 1
ATOM 791 O O . ARG A 1 101 ? -0.025 8.071 13.105 1.00 73.00 101 ARG A O 1
ATOM 798 N N . THR A 1 102 ? 1.618 7.043 11.957 1.00 76.12 102 THR A N 1
ATOM 799 C CA . THR A 1 102 ? 0.837 6.755 10.744 1.00 76.12 102 THR A CA 1
ATOM 800 C C . THR A 1 102 ? -0.345 5.841 11.065 1.00 76.12 102 THR A C 1
ATOM 802 O O . THR A 1 102 ? -1.469 6.114 10.649 1.00 76.12 102 THR A O 1
ATOM 805 N N . HIS A 1 103 ? -0.129 4.817 11.899 1.00 82.06 103 HIS A N 1
ATOM 806 C CA . HIS A 1 103 ? -1.188 3.917 12.362 1.00 82.06 103 HIS A CA 1
ATOM 807 C C . HIS A 1 103 ? -2.303 4.660 13.116 1.00 82.06 103 HIS A C 1
ATOM 809 O O . HIS A 1 103 ? -3.485 4.420 12.866 1.00 82.06 103 HIS A O 1
ATOM 815 N N . ILE A 1 104 ? -1.952 5.588 14.017 1.00 83.00 104 ILE A N 1
ATOM 816 C CA . ILE A 1 104 ? -2.930 6.408 14.752 1.00 83.00 104 ILE A CA 1
ATOM 817 C C . ILE A 1 104 ? -3.712 7.322 13.796 1.00 83.00 104 ILE A C 1
ATOM 819 O O . ILE A 1 104 ? -4.930 7.433 13.936 1.00 83.00 104 ILE A O 1
ATOM 823 N N . GLY A 1 105 ? -3.040 7.963 12.833 1.00 83.56 105 GLY A N 1
ATOM 824 C CA . GLY A 1 105 ? -3.690 8.827 11.841 1.00 83.56 105 GLY A CA 1
ATOM 825 C C . GLY A 1 105 ? -4.707 8.063 10.993 1.00 83.56 105 GLY A C 1
ATOM 826 O O . GLY A 1 105 ? -5.886 8.418 10.966 1.00 83.56 105 GLY A O 1
ATOM 827 N N . ILE A 1 106 ? -4.283 6.937 10.408 1.00 86.25 106 ILE A N 1
ATOM 828 C CA . ILE A 1 106 ? -5.151 6.052 9.615 1.00 86.25 106 ILE A CA 1
ATOM 829 C C . ILE A 1 106 ? -6.337 5.559 10.454 1.00 86.25 106 ILE A C 1
ATOM 831 O O . ILE A 1 106 ? -7.476 5.628 9.996 1.00 86.25 106 ILE A O 1
ATOM 835 N N . SER A 1 107 ? -6.095 5.124 11.696 1.00 88.12 107 SER A N 1
ATOM 836 C CA . SER A 1 107 ? -7.152 4.654 12.605 1.00 88.12 107 SER A CA 1
ATOM 837 C C . SER A 1 107 ? -8.220 5.726 12.843 1.00 88.12 107 SER A C 1
ATOM 839 O O . SER A 1 107 ? -9.414 5.452 12.722 1.00 88.12 107 SER A O 1
ATOM 841 N N . LYS A 1 108 ? -7.806 6.970 13.112 1.00 86.62 108 LYS A N 1
ATOM 842 C CA . LYS A 1 108 ? -8.729 8.096 13.319 1.00 86.62 108 LYS A CA 1
ATOM 843 C C . LYS A 1 108 ? -9.522 8.437 12.061 1.00 86.62 108 LYS A C 1
ATOM 845 O O . LYS A 1 108 ? -10.724 8.684 12.154 1.00 86.62 108 LYS A O 1
ATOM 850 N N . ASN A 1 109 ? -8.875 8.431 10.899 1.00 87.12 109 ASN A N 1
ATOM 851 C CA . ASN A 1 109 ? -9.539 8.706 9.623 1.00 87.12 109 ASN A CA 1
ATOM 852 C C . ASN A 1 109 ? -10.603 7.653 9.314 1.00 87.12 109 ASN A C 1
ATOM 854 O O . ASN A 1 109 ? -11.721 7.978 8.915 1.00 87.12 109 ASN A O 1
ATOM 858 N N . LEU A 1 110 ? -10.270 6.393 9.569 1.00 87.25 110 LEU A N 1
ATOM 859 C CA . LEU A 1 110 ? -11.152 5.257 9.368 1.00 87.25 110 LEU A CA 1
ATOM 860 C C . LEU A 1 110 ? -12.343 5.290 10.346 1.00 87.25 110 LEU A C 1
ATOM 862 O O . LEU A 1 110 ? -13.478 5.078 9.924 1.00 87.25 110 LEU A O 1
ATOM 866 N N . TRP A 1 111 ? -12.128 5.692 11.605 1.00 87.25 111 TRP A N 1
ATOM 867 C CA . TRP A 1 111 ? -13.212 5.931 12.569 1.00 87.25 111 TRP A CA 1
ATOM 868 C C . TRP A 1 111 ? -14.165 7.042 12.116 1.00 87.25 111 TRP A C 1
ATOM 870 O O . TRP A 1 111 ? -15.384 6.872 12.129 1.00 87.25 111 TRP A O 1
ATOM 880 N N . GLN A 1 112 ? -13.623 8.180 11.675 1.00 85.00 112 GLN A N 1
ATOM 881 C CA . GLN A 1 112 ? -14.438 9.296 11.194 1.00 85.00 112 GLN A CA 1
ATOM 882 C C . GLN A 1 112 ? -15.266 8.916 9.969 1.00 85.00 112 GLN A C 1
ATOM 884 O O . GLN A 1 112 ? -16.435 9.292 9.882 1.00 85.00 112 GLN A O 1
ATOM 889 N N . LEU A 1 113 ? -14.679 8.166 9.036 1.00 85.31 113 LEU A N 1
ATOM 890 C CA . LEU A 1 113 ? -15.388 7.654 7.870 1.00 85.31 113 LEU A CA 1
ATOM 891 C C . LEU A 1 113 ? -16.528 6.716 8.256 1.00 85.31 113 LEU A C 1
ATOM 893 O O . LEU A 1 113 ? -17.631 6.852 7.728 1.00 85.31 113 LEU A O 1
ATOM 897 N N . GLN A 1 114 ? -16.284 5.800 9.190 1.00 85.56 114 GLN A N 1
ATOM 898 C CA . GLN A 1 114 ? -17.298 4.865 9.664 1.00 85.56 114 GLN A CA 1
ATOM 899 C C . GLN A 1 114 ? -18.474 5.599 10.320 1.00 85.56 114 GLN A C 1
ATOM 901 O O . GLN A 1 114 ? -19.628 5.352 9.982 1.00 85.56 114 GLN A O 1
ATOM 906 N N . ILE A 1 115 ? -18.196 6.558 11.207 1.00 85.25 115 ILE A N 1
ATOM 907 C CA . ILE A 1 115 ? -19.247 7.317 11.895 1.00 85.25 115 ILE A CA 1
ATOM 908 C C . ILE A 1 115 ? -20.035 8.210 10.934 1.00 85.25 115 ILE A C 1
ATOM 910 O O . ILE A 1 115 ? -21.254 8.304 11.056 1.00 85.25 115 ILE A O 1
ATOM 914 N N . LYS A 1 116 ? -19.369 8.859 9.973 1.00 82.00 116 LYS A N 1
ATOM 915 C CA . LYS A 1 116 ? -20.045 9.730 8.999 1.00 82.00 116 LYS A CA 1
ATOM 916 C C . LYS A 1 116 ? -20.907 8.956 8.006 1.00 82.00 116 LYS A C 1
ATOM 918 O O . LYS A 1 116 ? -21.957 9.452 7.618 1.00 82.00 116 LYS A O 1
ATOM 923 N N . SER A 1 117 ? -20.448 7.786 7.572 1.00 80.94 117 SER A N 1
ATOM 924 C CA . SER A 1 117 ? -21.190 6.952 6.621 1.00 80.94 117 SER A CA 1
ATOM 925 C C . SER A 1 117 ? -22.333 6.183 7.274 1.00 80.94 117 SER A C 1
ATOM 927 O O . SER A 1 117 ? -23.343 5.935 6.625 1.00 80.94 117 SER A O 1
ATOM 929 N N . GLY A 1 118 ? -22.186 5.798 8.546 1.00 80.94 118 GLY A N 1
ATOM 930 C CA . GLY A 1 118 ? -23.110 4.871 9.197 1.00 80.94 118 GLY A CA 1
ATOM 931 C C . GLY A 1 118 ? -23.039 3.448 8.627 1.00 80.94 118 GLY A C 1
ATOM 932 O O . GLY A 1 118 ? -23.886 2.620 8.960 1.00 80.94 118 GLY A O 1
ATOM 933 N N . GLU A 1 119 ? -22.047 3.157 7.782 1.00 81.00 119 GLU A N 1
ATOM 934 C CA . GLU A 1 119 ? -21.849 1.856 7.153 1.00 81.00 119 GLU A CA 1
ATOM 935 C C . GLU A 1 119 ? -20.857 1.001 7.953 1.00 81.00 119 GLU A C 1
ATOM 937 O O . GLU A 1 119 ? -20.009 1.492 8.706 1.00 81.00 119 GLU A O 1
ATOM 942 N N . LEU A 1 120 ? -20.995 -0.319 7.825 1.00 82.81 120 LEU A N 1
ATOM 943 C CA . LEU A 1 120 ? -20.071 -1.267 8.438 1.00 82.81 120 LEU A CA 1
ATOM 944 C C . LEU A 1 120 ? -18.768 -1.329 7.641 1.00 82.81 120 LEU A C 1
ATOM 946 O O . LEU A 1 120 ? -18.766 -1.253 6.417 1.00 82.81 120 LEU A O 1
ATOM 950 N N . MET A 1 121 ? -17.663 -1.559 8.350 1.00 83.19 121 MET A N 1
ATOM 951 C CA . MET A 1 121 ? -16.363 -1.753 7.717 1.00 83.19 121 MET A CA 1
ATOM 952 C C . MET A 1 121 ? -16.382 -2.968 6.771 1.00 83.19 121 MET A C 1
ATOM 954 O O . MET A 1 121 ? -16.835 -4.040 7.191 1.00 83.19 121 MET A O 1
ATOM 958 N N . PRO A 1 122 ? -15.812 -2.861 5.555 1.00 83.19 122 PRO A N 1
ATOM 959 C CA . PRO A 1 122 ? -15.769 -3.968 4.599 1.00 83.19 122 PRO A CA 1
ATOM 960 C C . PRO A 1 122 ? -15.101 -5.237 5.151 1.00 83.19 122 PRO A C 1
ATOM 962 O O . PRO A 1 122 ? -15.583 -6.351 4.939 1.00 83.19 122 PRO A O 1
ATOM 965 N N . LYS A 1 123 ? -13.993 -5.086 5.891 1.00 82.88 123 LYS A N 1
ATOM 966 C CA . LYS A 1 123 ? -13.264 -6.194 6.528 1.00 82.88 123 LYS A CA 1
ATOM 967 C C . LYS A 1 123 ? -13.398 -6.107 8.046 1.00 82.88 123 LYS A C 1
ATOM 969 O O . LYS A 1 123 ? -12.572 -5.497 8.706 1.00 82.88 123 LYS A O 1
ATOM 974 N N . LEU A 1 124 ? -14.425 -6.713 8.634 1.00 79.12 124 LEU A N 1
ATOM 975 C CA . LEU A 1 124 ? -14.660 -6.612 10.082 1.00 79.12 124 LEU A CA 1
ATOM 976 C C . LEU A 1 124 ? -13.479 -7.155 10.915 1.00 79.12 124 LEU A C 1
ATOM 978 O O . LEU A 1 124 ? -13.267 -8.365 10.975 1.00 79.12 124 LEU A O 1
ATOM 982 N N . LEU A 1 125 ? -12.769 -6.251 11.601 1.00 77.62 125 LEU A N 1
ATOM 983 C CA . LEU A 1 125 ? -11.778 -6.528 12.655 1.00 77.62 125 LEU A CA 1
ATOM 984 C C . LEU A 1 125 ? -10.569 -7.378 12.222 1.00 77.62 125 LEU A C 1
ATOM 986 O O . LEU A 1 125 ? -9.994 -8.108 13.035 1.00 77.62 125 LEU A O 1
ATOM 990 N N . LYS A 1 126 ? -10.188 -7.322 10.941 1.00 77.75 126 LYS A N 1
ATOM 991 C CA . LYS A 1 126 ? -9.087 -8.135 10.395 1.00 77.75 126 LYS A CA 1
ATOM 992 C C . LYS A 1 126 ? -7.794 -7.366 10.192 1.00 77.75 126 LYS A C 1
ATOM 994 O O . LYS A 1 126 ? -6.755 -8.009 10.054 1.00 77.75 126 LYS A O 1
ATOM 999 N N . SER A 1 127 ? -7.827 -6.039 10.205 1.00 79.44 127 SER A N 1
ATOM 1000 C CA . SER A 1 127 ? -6.709 -5.194 9.789 1.00 79.44 127 SER A CA 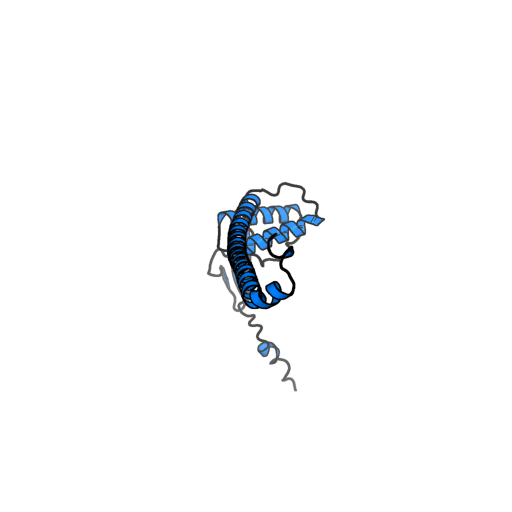1
ATOM 1001 C C . SER A 1 127 ? -5.946 -4.536 10.936 1.00 79.44 127 SER A C 1
ATOM 1003 O O . SER A 1 127 ? -4.875 -3.996 10.715 1.00 79.44 127 SER A O 1
ATOM 1005 N N . GLY A 1 128 ? -6.366 -4.720 12.186 1.00 80.94 128 GLY A N 1
ATOM 1006 C CA . GLY A 1 128 ? -5.688 -4.123 13.352 1.00 80.94 128 GLY A CA 1
ATOM 1007 C C . GLY A 1 128 ? -6.468 -2.957 13.950 1.00 80.94 128 GLY A C 1
ATOM 1008 O O . GLY A 1 128 ? -5.922 -2.126 14.662 1.00 80.94 128 GLY A O 1
ATOM 1009 N N . GLU A 1 129 ? -7.768 -2.921 13.679 1.00 85.12 129 GLU A N 1
ATOM 1010 C CA . GLU A 1 129 ? -8.698 -1.901 14.137 1.00 85.12 129 GLU A CA 1
ATOM 1011 C C . GLU A 1 129 ? -8.890 -1.931 15.652 1.00 85.12 129 GLU A C 1
ATOM 1013 O O . GLU A 1 129 ? -9.322 -0.943 16.228 1.00 85.12 129 GLU A O 1
ATOM 1018 N N . VAL A 1 130 ? -8.596 -3.057 16.309 1.00 87.69 130 VAL A N 1
ATOM 1019 C CA . VAL A 1 130 ? -8.705 -3.199 17.762 1.00 87.69 130 VAL A CA 1
ATOM 1020 C C . VAL A 1 130 ? -7.351 -3.544 18.356 1.00 87.69 130 VAL A C 1
ATOM 1022 O O . VAL A 1 130 ? -6.759 -4.576 18.031 1.00 87.69 130 VAL A O 1
ATOM 1025 N N . ARG A 1 131 ? -6.913 -2.730 19.316 1.00 86.81 131 ARG A N 1
ATOM 1026 C CA . ARG A 1 131 ? -5.710 -2.974 20.110 1.00 86.81 131 ARG A CA 1
ATOM 1027 C C . ARG A 1 131 ? -6.083 -3.367 21.532 1.00 86.81 131 ARG A C 1
ATOM 1029 O O . ARG A 1 131 ? -6.869 -2.682 22.179 1.00 86.81 131 ARG A O 1
ATOM 1036 N N . ARG A 1 132 ? -5.508 -4.460 22.040 1.00 87.19 132 ARG A N 1
ATOM 1037 C CA . ARG A 1 132 ? -5.657 -4.863 23.449 1.00 87.19 132 ARG A CA 1
ATOM 1038 C C . ARG A 1 132 ? -4.900 -3.885 24.346 1.00 87.19 132 ARG A C 1
ATOM 1040 O O . ARG A 1 132 ? -3.777 -3.504 24.025 1.00 87.19 132 ARG A O 1
ATOM 1047 N N . LEU A 1 133 ? -5.516 -3.487 25.455 1.00 86.38 133 LEU A N 1
ATOM 1048 C CA . LEU A 1 133 ? -4.877 -2.628 26.457 1.00 86.38 133 LEU A CA 1
ATOM 1049 C C . LEU A 1 133 ? -4.025 -3.425 27.440 1.00 86.38 133 LEU A C 1
ATOM 1051 O O . LEU A 1 133 ? -2.954 -2.973 27.824 1.00 86.38 133 LEU A O 1
ATOM 1055 N N . ASN A 1 134 ? -4.507 -4.608 27.815 1.00 83.69 134 ASN A N 1
ATOM 1056 C CA . ASN A 1 134 ? -3.876 -5.473 28.799 1.00 83.69 134 ASN A CA 1
ATOM 1057 C C . ASN A 1 134 ? -3.690 -6.876 28.218 1.00 83.69 134 ASN A C 1
ATOM 1059 O O . ASN A 1 134 ? -4.545 -7.375 27.481 1.00 83.69 134 ASN A O 1
ATOM 1063 N N . GLU A 1 135 ? -2.589 -7.528 28.589 1.00 82.88 135 GLU A N 1
ATOM 1064 C CA . GLU A 1 135 ? -2.338 -8.935 28.250 1.00 82.88 135 GLU A CA 1
ATOM 1065 C C . GLU A 1 135 ? -3.216 -9.887 29.066 1.00 82.88 135 GLU A C 1
ATOM 1067 O O . GLU A 1 135 ? -3.538 -10.986 28.616 1.00 82.88 135 GLU A O 1
ATOM 1072 N N . GLN A 1 136 ? -3.639 -9.454 30.256 1.00 84.19 136 GLN A N 1
ATOM 1073 C CA . GLN A 1 136 ? -4.497 -10.231 31.141 1.00 84.19 136 GLN A CA 1
ATOM 1074 C C . GLN A 1 136 ? -5.979 -9.883 30.922 1.00 84.19 136 GLN A C 1
ATOM 1076 O O . GLN A 1 136 ? -6.320 -8.703 30.773 1.00 84.19 136 GLN A O 1
ATOM 1081 N N . PRO A 1 137 ? -6.878 -10.885 30.910 1.00 87.50 137 PRO A N 1
ATOM 1082 C CA . PRO A 1 137 ? -8.309 -10.640 30.803 1.00 87.50 137 PRO A CA 1
ATOM 1083 C C . PRO A 1 137 ? -8.841 -9.975 32.079 1.00 87.50 137 PRO A C 1
ATOM 1085 O O . PRO A 1 137 ? -8.490 -10.369 33.189 1.00 87.50 137 PRO A O 1
ATOM 1088 N N . ILE A 1 138 ? -9.743 -8.999 31.931 1.00 87.38 138 ILE A N 1
ATOM 1089 C CA . ILE A 1 138 ? -10.423 -8.359 33.074 1.00 87.38 138 ILE A CA 1
ATOM 1090 C C . ILE A 1 138 ? -11.389 -9.348 33.728 1.00 87.38 138 ILE A C 1
ATOM 1092 O O . ILE A 1 138 ? -11.579 -9.358 34.943 1.00 87.38 138 ILE A O 1
ATOM 1096 N N . ARG A 1 139 ? -12.046 -10.167 32.904 1.00 84.38 139 ARG A N 1
ATOM 1097 C CA . ARG A 1 139 ? -12.947 -11.227 33.351 1.00 84.38 139 ARG A CA 1
ATOM 1098 C C . ARG A 1 139 ? -12.682 -12.475 32.543 1.00 84.38 139 ARG A C 1
ATOM 1100 O O . ARG A 1 139 ? -12.535 -12.404 31.327 1.00 84.38 139 ARG A O 1
ATOM 1107 N N . TRP A 1 140 ? -12.698 -13.614 33.212 1.00 82.25 140 TRP A N 1
ATOM 1108 C CA . TRP A 1 140 ? -12.625 -14.907 32.559 1.00 82.25 140 TRP A CA 1
ATOM 1109 C C . TRP A 1 140 ? -13.675 -15.853 33.122 1.00 82.25 140 TRP A C 1
ATOM 1111 O O . TRP A 1 140 ? -14.088 -15.772 34.277 1.00 82.25 140 TRP A O 1
ATOM 1121 N N . THR A 1 141 ? -14.107 -16.761 32.267 1.00 83.00 141 THR A N 1
ATOM 1122 C CA . THR A 1 141 ? -14.921 -17.927 32.604 1.00 83.00 141 THR A CA 1
ATOM 1123 C C . THR A 1 141 ? -14.168 -19.175 32.145 1.00 83.00 141 THR A C 1
ATOM 1125 O O . THR A 1 141 ? -13.065 -19.079 31.606 1.00 83.00 141 THR A O 1
ATOM 1128 N N . SER A 1 142 ? -14.749 -20.360 32.327 1.00 78.81 142 SER A N 1
ATOM 1129 C CA . SER A 1 142 ? -14.156 -21.607 31.829 1.00 78.81 142 SER A CA 1
ATOM 1130 C C . SER A 1 142 ? -13.966 -21.633 30.304 1.00 78.81 142 SER A C 1
ATOM 1132 O O . SER A 1 142 ? -13.108 -22.365 29.824 1.00 78.81 142 SER A O 1
ATOM 1134 N N . ILE A 1 143 ? -14.734 -20.839 29.546 1.00 82.69 143 ILE A N 1
ATOM 1135 C CA . ILE A 1 143 ? -14.793 -20.912 28.073 1.00 82.69 143 ILE A CA 1
ATOM 1136 C C . ILE A 1 143 ? -14.427 -19.574 27.406 1.00 82.69 143 ILE A C 1
ATOM 1138 O O . ILE A 1 143 ? -14.003 -19.548 26.252 1.00 82.69 143 ILE A O 1
ATOM 1142 N N . ILE A 1 144 ? -14.581 -18.453 28.113 1.00 85.44 144 ILE A N 1
ATOM 1143 C CA . ILE A 1 144 ? -14.464 -17.101 27.552 1.00 85.44 144 ILE A CA 1
ATOM 1144 C C . ILE A 1 144 ? -13.497 -16.256 28.372 1.00 85.44 144 ILE A C 1
ATOM 1146 O O . ILE A 1 144 ? -13.656 -16.161 29.589 1.00 85.44 144 ILE A O 1
ATOM 1150 N N . ASP A 1 145 ? -12.622 -15.542 27.674 1.00 87.75 145 ASP A N 1
ATOM 1151 C CA . ASP A 1 145 ? -11.849 -14.412 28.175 1.00 87.75 145 ASP A CA 1
ATOM 1152 C C . ASP A 1 145 ? -12.410 -13.089 27.667 1.00 87.75 145 ASP A C 1
ATOM 1154 O O . ASP A 1 145 ? -12.762 -12.950 26.497 1.00 87.75 145 ASP A O 1
ATOM 1158 N N . VAL A 1 146 ? -12.480 -12.097 28.548 1.00 89.12 146 VAL A N 1
ATOM 1159 C CA . VAL A 1 146 ? -12.869 -10.729 28.211 1.00 89.12 146 VAL A CA 1
ATOM 1160 C C . VAL A 1 146 ? -11.686 -9.805 28.463 1.00 89.12 146 VAL A C 1
ATOM 1162 O O . VAL A 1 146 ? -11.256 -9.630 29.605 1.00 89.12 146 VAL A O 1
ATOM 1165 N N . TYR A 1 147 ? -11.189 -9.189 27.396 1.00 90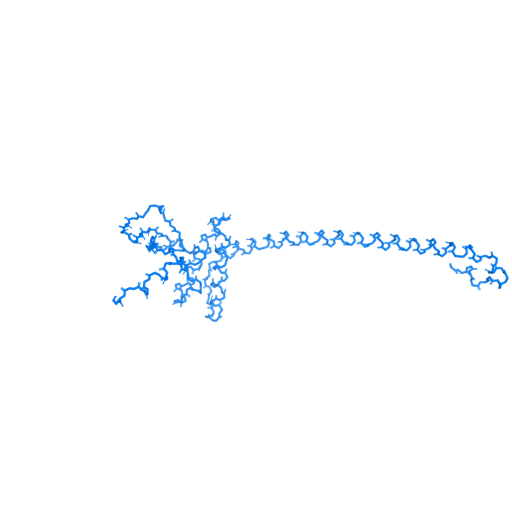.06 147 TYR A N 1
ATOM 1166 C CA . TYR A 1 147 ? -10.107 -8.207 27.426 1.00 90.06 147 TYR A CA 1
ATOM 1167 C C . TYR A 1 147 ? -10.652 -6.790 27.241 1.00 90.06 147 TYR A C 1
ATOM 1169 O O . TYR A 1 147 ? -11.688 -6.594 26.607 1.00 90.06 147 TYR A O 1
ATOM 1177 N N . GLU A 1 148 ? -9.930 -5.795 27.754 1.00 90.75 148 GLU A N 1
ATOM 1178 C CA . GLU A 1 148 ? -10.129 -4.395 27.361 1.00 90.75 148 GLU A CA 1
ATOM 1179 C C . GLU A 1 148 ? -9.332 -4.109 26.092 1.00 90.75 148 GLU A C 1
ATOM 1181 O O . GLU A 1 148 ? -8.188 -4.555 25.943 1.00 90.75 148 GLU A O 1
ATOM 1186 N N . GLY A 1 149 ? -9.911 -3.320 25.200 1.00 89.56 149 GLY A N 1
ATOM 1187 C CA . GLY A 1 149 ? -9.218 -2.807 24.037 1.00 89.56 149 GLY A CA 1
ATOM 1188 C C . GLY A 1 149 ? -9.667 -1.410 23.659 1.00 89.56 149 GLY A C 1
ATOM 1189 O O . GLY A 1 149 ? -10.609 -0.855 24.224 1.00 89.56 149 GLY A O 1
ATOM 1190 N N . ILE A 1 150 ? -8.971 -0.855 22.677 1.00 89.75 150 ILE A N 1
ATOM 1191 C CA . ILE A 1 150 ? -9.341 0.387 22.013 1.00 89.75 150 ILE A CA 1
ATOM 1192 C C . ILE A 1 150 ? -9.603 0.072 20.543 1.00 89.75 150 ILE A C 1
ATOM 1194 O O . ILE A 1 150 ? -8.745 -0.493 19.864 1.00 89.75 150 ILE A O 1
AT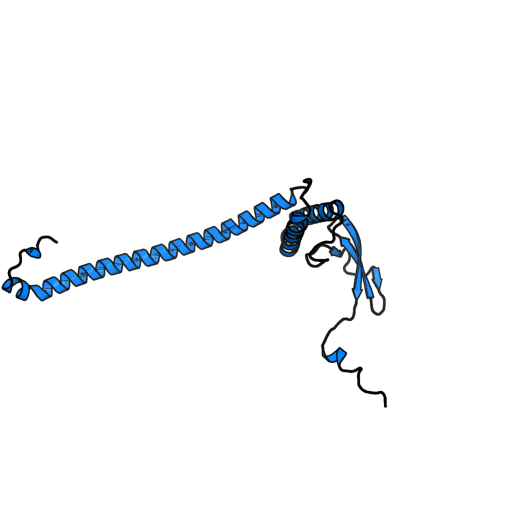OM 1198 N N . TYR A 1 151 ? -10.793 0.430 20.075 1.00 90.31 151 TYR A N 1
ATOM 1199 C CA . TYR A 1 151 ? -11.184 0.424 18.678 1.00 90.31 151 TYR A CA 1
ATOM 1200 C C . TYR A 1 151 ? -10.758 1.738 18.020 1.00 90.31 151 TYR A C 1
ATOM 1202 O O . TYR A 1 151 ? -11.095 2.825 18.499 1.00 90.31 151 TYR A O 1
ATOM 1210 N N . LEU A 1 152 ? -9.979 1.623 16.945 1.00 88.31 152 LEU A N 1
ATOM 1211 C CA . LEU A 1 152 ? -9.494 2.706 16.091 1.00 88.31 152 LEU A CA 1
ATOM 1212 C C . LEU A 1 152 ? -8.880 3.875 16.866 1.00 88.31 152 LEU A C 1
ATOM 1214 O O . LEU A 1 152 ? -9.080 5.045 16.539 1.00 88.31 152 LEU A O 1
ATOM 1218 N N . GLU A 1 153 ? -8.151 3.541 17.933 1.00 86.94 153 GLU A N 1
ATOM 1219 C CA . GLU A 1 153 ? -7.510 4.495 18.848 1.00 86.94 153 GLU A CA 1
ATOM 1220 C C . GLU A 1 153 ? -8.469 5.563 19.420 1.00 86.94 153 GLU A C 1
ATOM 1222 O O . GLU A 1 153 ? -8.026 6.624 19.862 1.00 86.94 153 GLU A O 1
ATOM 1227 N N . THR A 1 154 ? -9.783 5.293 19.418 1.00 86.38 154 THR A N 1
ATOM 1228 C CA . THR A 1 154 ? -10.817 6.267 19.795 1.00 86.38 154 THR A CA 1
ATOM 1229 C C . THR A 1 154 ? -11.791 5.719 20.833 1.00 86.38 154 THR A C 1
ATOM 1231 O O . THR A 1 154 ? -11.986 6.349 21.871 1.00 86.38 154 THR A O 1
ATOM 1234 N N . GLU A 1 155 ? -12.394 4.553 20.595 1.00 87.88 155 GLU A N 1
ATOM 1235 C CA . GLU A 1 155 ? -13.453 4.024 21.462 1.00 87.88 155 GLU A CA 1
ATOM 1236 C C . GLU A 1 155 ? -12.960 2.849 22.309 1.00 87.88 155 GLU A C 1
ATOM 1238 O O . GLU A 1 155 ? -12.306 1.935 21.813 1.00 87.88 155 GLU A O 1
ATOM 1243 N N . LYS A 1 156 ? -13.282 2.846 23.607 1.00 91.06 156 LYS A N 1
ATOM 1244 C CA . LYS A 1 156 ? -12.990 1.700 24.474 1.00 91.06 156 LYS A CA 1
ATOM 1245 C C . LYS A 1 156 ? -13.981 0.575 24.212 1.00 91.06 156 LYS A C 1
ATOM 1247 O O . LYS A 1 156 ? -15.188 0.778 24.285 1.00 91.06 156 LYS A O 1
ATOM 1252 N N . VAL A 1 157 ? -13.463 -0.627 23.988 1.00 89.88 157 VAL A N 1
ATOM 1253 C CA . VAL A 1 157 ? -14.260 -1.814 23.670 1.00 89.88 157 VAL A CA 1
ATOM 1254 C C . VAL A 1 157 ? -13.866 -3.002 24.539 1.00 89.88 157 VAL A C 1
ATOM 1256 O O . VAL A 1 157 ? -12.740 -3.101 25.030 1.00 89.88 157 VAL A O 1
ATOM 1259 N N . TYR A 1 158 ? -14.799 -3.939 24.702 1.00 90.38 158 TYR A N 1
ATOM 1260 C CA . TYR A 1 158 ? -14.533 -5.231 25.329 1.00 90.38 158 TYR A CA 1
ATOM 1261 C C . TYR A 1 158 ? -14.374 -6.306 24.259 1.00 90.38 158 TYR A C 1
ATOM 1263 O O . TYR A 1 158 ? -15.259 -6.518 23.432 1.00 90.38 158 TYR A O 1
ATOM 1271 N N . ILE A 1 159 ? -13.251 -7.013 24.297 1.00 87.81 159 ILE A N 1
ATOM 1272 C CA . ILE A 1 159 ? -12.923 -8.070 23.345 1.00 87.81 159 ILE A CA 1
ATOM 1273 C C . ILE A 1 159 ? -13.232 -9.401 24.006 1.00 87.81 159 ILE A C 1
ATOM 1275 O O . ILE A 1 159 ? -12.580 -9.792 24.974 1.00 87.81 159 ILE A O 1
ATOM 1279 N N . LYS A 1 160 ? -14.217 -10.111 23.467 1.00 88.12 160 LYS A N 1
ATOM 1280 C CA . LYS A 1 160 ? -14.592 -11.442 23.932 1.00 88.12 160 LYS A CA 1
ATOM 1281 C C . LYS A 1 160 ? -13.845 -12.494 23.112 1.00 88.12 160 LYS A C 1
ATOM 1283 O O . LYS A 1 160 ? -14.146 -12.677 21.937 1.00 88.12 160 LYS A O 1
ATOM 1288 N N . ALA A 1 161 ? -12.886 -13.178 23.723 1.00 82.88 161 ALA A N 1
ATOM 1289 C CA . ALA A 1 161 ? -12.152 -14.285 23.121 1.00 82.88 161 ALA A CA 1
ATOM 1290 C C . ALA A 1 161 ? -12.647 -15.622 23.687 1.00 82.88 161 ALA A C 1
ATOM 1292 O O . ALA A 1 161 ? -12.906 -15.746 24.882 1.00 82.88 161 ALA A O 1
ATOM 1293 N N . LEU A 1 162 ? -12.786 -16.631 22.833 1.00 83.62 162 LEU A N 1
ATOM 1294 C CA . LEU A 1 162 ? -13.142 -17.990 23.238 1.00 83.62 162 LEU A CA 1
ATOM 1295 C C . LEU A 1 162 ? -11.856 -18.808 23.402 1.00 83.62 162 LEU A C 1
ATOM 1297 O O . LEU A 1 162 ? -11.050 -18.852 22.478 1.00 83.62 162 LEU A O 1
ATOM 1301 N N . ARG A 1 163 ? -11.668 -19.460 24.558 1.00 72.19 163 ARG A N 1
ATOM 1302 C CA . ARG A 1 163 ? -10.471 -20.278 24.857 1.00 72.19 163 ARG A CA 1
ATOM 1303 C C . ARG A 1 163 ? -10.421 -21.602 24.094 1.00 72.19 163 ARG A C 1
ATOM 1305 O O . ARG A 1 163 ? -9.394 -22.266 24.112 1.00 72.19 163 ARG A O 1
ATOM 1312 N N . VAL A 1 164 ? -11.514 -21.999 23.446 1.00 63.31 164 VAL A N 1
ATOM 1313 C CA . VAL A 1 164 ? -11.606 -23.275 22.734 1.00 63.31 164 VAL A CA 1
ATOM 1314 C C . VAL A 1 164 ? -12.356 -23.075 21.427 1.00 63.31 164 VAL A C 1
ATOM 1316 O O . VAL A 1 164 ? -13.582 -23.115 21.397 1.00 63.31 164 VAL A O 1
ATOM 1319 N N . VAL A 1 165 ? -11.596 -22.884 20.353 1.00 52.97 165 VAL A N 1
ATOM 1320 C CA . VAL A 1 165 ? -11.932 -23.424 19.033 1.00 52.97 165 VAL A CA 1
ATOM 1321 C C . VAL A 1 165 ? -10.618 -23.916 18.423 1.00 52.97 165 VAL A C 1
ATOM 1323 O O . VAL A 1 165 ? -10.095 -23.332 17.480 1.00 52.97 165 VAL A O 1
ATOM 1326 N N . ASP A 1 166 ? -10.066 -24.994 18.985 1.00 45.09 166 ASP A N 1
ATOM 1327 C CA . ASP A 1 166 ? -9.308 -25.938 18.163 1.00 45.09 166 ASP A CA 1
ATOM 1328 C C . ASP A 1 166 ? -10.338 -26.573 17.224 1.00 45.09 166 ASP A C 1
ATOM 1330 O O . ASP A 1 166 ? -10.950 -27.597 17.529 1.00 45.09 166 ASP A O 1
ATOM 1334 N N . ALA A 1 167 ? -10.609 -25.921 16.095 1.00 45.72 167 ALA A N 1
ATOM 1335 C CA . ALA A 1 167 ? -11.301 -26.556 14.984 1.00 45.72 167 ALA A CA 1
ATOM 1336 C C . ALA A 1 167 ? -10.325 -27.525 14.302 1.00 45.72 167 ALA A C 1
ATOM 1338 O O . ALA A 1 167 ? -9.957 -27.343 13.149 1.00 45.72 167 ALA A O 1
ATOM 1339 N N . ASN A 1 168 ? -9.877 -28.546 15.032 1.00 42.72 168 ASN A N 1
ATOM 1340 C CA . ASN A 1 168 ? -9.298 -29.725 14.411 1.00 42.72 168 ASN A CA 1
ATOM 1341 C C . ASN A 1 168 ? -10.463 -30.580 13.908 1.00 42.72 168 ASN A C 1
ATOM 1343 O O . ASN A 1 168 ? -11.397 -30.858 14.670 1.00 42.72 168 ASN A O 1
ATOM 1347 N N . GLU A 1 169 ? -10.420 -30.990 12.638 1.00 48.66 169 GLU A N 1
ATOM 1348 C CA . GLU A 1 169 ? -11.460 -31.807 11.986 1.00 48.66 169 GLU A CA 1
ATOM 1349 C C . GLU A 1 169 ? -11.781 -33.104 12.756 1.00 48.66 169 GLU A C 1
ATOM 1351 O O . GLU A 1 169 ? -12.899 -33.615 12.670 1.00 48.66 169 GLU A O 1
ATOM 1356 N N . ASP A 1 170 ? -10.861 -33.591 13.591 1.00 49.38 170 ASP A N 1
ATOM 1357 C CA . ASP A 1 170 ? -11.078 -34.755 14.457 1.00 49.38 170 ASP A CA 1
ATOM 1358 C C . ASP A 1 170 ? -12.061 -34.503 15.613 1.00 49.38 170 ASP A C 1
ATOM 1360 O O . ASP A 1 170 ? -12.738 -35.428 16.065 1.00 49.38 170 ASP A O 1
ATOM 1364 N N . SER A 1 171 ? -12.227 -33.254 16.061 1.00 43.59 171 SER A N 1
ATOM 1365 C CA . SER A 1 171 ? -13.183 -32.908 17.126 1.00 43.59 171 SER A CA 1
ATOM 1366 C C . SER A 1 171 ? -14.650 -32.977 16.669 1.00 43.59 171 SER A C 1
ATOM 1368 O O . SER A 1 171 ? -15.550 -33.148 17.494 1.00 43.59 171 SER A O 1
ATOM 1370 N N . LEU A 1 172 ? -14.899 -32.919 15.353 1.00 44.72 172 LEU A N 1
ATOM 1371 C CA . LEU A 1 172 ? -16.233 -33.031 14.751 1.00 44.72 172 LEU A CA 1
ATOM 1372 C C . LEU A 1 172 ? -16.673 -34.487 14.521 1.00 44.72 172 LEU A C 1
ATOM 1374 O O . LEU A 1 172 ? -17.865 -34.741 14.355 1.00 44.72 172 LEU A O 1
ATOM 1378 N N . ARG A 1 173 ? -15.751 -35.461 14.544 1.00 46.91 173 ARG A N 1
ATOM 1379 C CA . ARG A 1 173 ? -16.056 -36.864 14.201 1.00 46.91 173 ARG A CA 1
ATOM 1380 C C . ARG A 1 173 ? -16.519 -37.743 15.369 1.00 46.91 173 ARG A C 1
ATOM 1382 O O . ARG A 1 173 ? -17.059 -38.814 15.119 1.00 46.91 173 ARG A O 1
ATOM 1389 N N . VAL A 1 174 ? -16.396 -37.312 16.628 1.00 43.38 174 VAL A N 1
ATOM 1390 C CA . VAL A 1 174 ? -16.609 -38.211 17.792 1.00 43.38 174 VAL A CA 1
ATOM 1391 C C . VAL A 1 174 ? -18.002 -38.100 18.447 1.00 43.38 174 VAL A C 1
ATOM 1393 O O . VAL A 1 174 ? -18.285 -38.790 19.418 1.00 43.38 174 VAL A O 1
ATOM 1396 N N . ARG A 1 175 ? -18.941 -37.299 17.919 1.00 39.22 175 ARG A N 1
ATOM 1397 C CA . ARG A 1 175 ? -20.298 -37.171 18.512 1.00 39.22 175 ARG A CA 1
ATOM 1398 C C . ARG A 1 175 ? -21.458 -37.746 17.697 1.00 39.22 175 ARG A C 1
ATOM 1400 O O . ARG A 1 175 ? -22.605 -37.519 18.061 1.00 39.22 175 ARG A O 1
ATOM 1407 N N . ALA A 1 176 ? -21.189 -38.534 16.655 1.00 40.81 176 ALA A N 1
ATOM 1408 C CA . ALA A 1 176 ? -22.236 -39.170 15.843 1.00 40.81 176 ALA A CA 1
ATOM 1409 C C . ALA A 1 176 ? -22.319 -40.703 16.000 1.00 40.81 176 ALA A C 1
ATOM 1411 O O . ALA A 1 176 ? -22.901 -41.382 15.156 1.00 40.81 176 ALA A O 1
ATOM 1412 N N . SER A 1 177 ? -21.734 -41.293 17.045 1.00 42.00 177 SER A N 1
ATOM 1413 C CA . SER A 1 177 ? -21.818 -42.743 17.268 1.00 42.00 177 SER A CA 1
ATOM 1414 C C . SER A 1 177 ? -21.768 -43.067 18.756 1.00 42.00 177 SER A C 1
ATOM 1416 O O . SER A 1 177 ? -20.690 -43.242 19.311 1.00 42.00 177 SER A O 1
ATOM 1418 N N . ASN A 1 178 ? -22.938 -43.052 19.403 1.00 36.72 178 ASN A N 1
ATOM 1419 C CA . ASN A 1 178 ? -23.383 -44.059 20.379 1.00 36.72 178 ASN A CA 1
ATOM 1420 C C . ASN A 1 178 ? -24.723 -43.634 21.002 1.00 36.72 178 ASN A C 1
ATOM 1422 O O . ASN A 1 178 ? -24.792 -43.201 22.146 1.00 36.72 178 ASN A O 1
ATOM 1426 N N . GLU A 1 179 ? -25.794 -43.795 20.227 1.00 36.28 179 GLU A N 1
ATOM 1427 C CA . GLU A 1 179 ? -27.124 -44.104 20.757 1.00 36.28 179 GLU A CA 1
ATOM 1428 C C . GLU A 1 179 ? -27.625 -45.338 20.003 1.00 36.28 179 GLU A C 1
ATOM 1430 O O . GLU A 1 179 ? -28.062 -45.238 18.854 1.00 36.28 179 GLU A O 1
ATOM 1435 N N . LYS A 1 180 ? -27.469 -46.507 20.632 1.00 35.72 180 LYS A N 1
ATOM 1436 C CA . LYS A 1 180 ? -28.330 -47.688 20.511 1.00 35.72 180 LYS A CA 1
ATOM 1437 C C . LYS A 1 180 ? -27.989 -48.693 21.602 1.00 35.72 180 LYS A C 1
ATOM 1439 O O . LYS A 1 180 ? -26.781 -48.941 21.800 1.00 35.72 180 LYS A O 1
#

pLDDT: mean 78.11, std 14.78, range [35.72, 95.62]